Protein AF-C7MM45-F1 (afdb_monomer)

Secondary structure (DSSP, 8-state):
---HHHHHHHHHHHHHH---------TTTSHHHHHHHHT-TTHHHHHHHHHHHHHHHHTS--

Sequence (62 aa):
MQTPAQKRARAKYEREKTKQYKIRLSTISDADMIAYLDGLDNRQGRLKELIRADMAHSQNPR

Foldseek 3Di:
DDDPVRVVVVVVCCVPPHDDDDDDDDCPPCVVVVVVCVPDPDNPVVVVVVVVVVVVVVVDDD

Structure (mmCIF, N/CA/C/O backbone):
data_AF-C7MM45-F1
#
_entry.id   AF-C7MM45-F1
#
loop_
_atom_site.group_PDB
_atom_site.id
_atom_site.type_symbol
_atom_site.label_atom_id
_atom_site.label_alt_id
_atom_site.label_comp_id
_atom_site.label_asym_id
_atom_site.label_entity_id
_atom_site.label_seq_id
_atom_site.pdbx_PDB_ins_code
_atom_site.Cartn_x
_atom_site.Cartn_y
_atom_site.Cartn_z
_atom_site.occupancy
_atom_site.B_iso_or_equiv
_atom_site.auth_seq_id
_atom_site.auth_comp_id
_atom_site.auth_asym_id
_atom_site.auth_atom_id
_atom_site.pdbx_PDB_model_num
ATOM 1 N N . MET A 1 1 ? -20.451 13.057 6.611 1.00 79.75 1 MET A N 1
ATOM 2 C CA . MET A 1 1 ? -19.596 13.083 7.825 1.00 79.75 1 MET A CA 1
ATOM 3 C C . MET A 1 1 ? -19.894 11.829 8.649 1.00 79.75 1 MET A C 1
ATOM 5 O O . MET A 1 1 ? -21.065 11.503 8.770 1.00 79.75 1 MET A O 1
ATOM 9 N N . GLN A 1 2 ? -18.895 11.089 9.150 1.00 86.81 2 GLN A N 1
ATOM 10 C CA . GLN A 1 2 ? -19.147 9.861 9.933 1.00 86.81 2 GLN A CA 1
ATOM 11 C C . GLN A 1 2 ? -19.514 10.178 11.389 1.00 86.81 2 GLN A C 1
ATOM 13 O O . GLN A 1 2 ? -18.863 11.019 12.016 1.00 86.81 2 GLN A O 1
ATOM 18 N N . THR A 1 3 ? -20.502 9.471 11.943 1.00 95.38 3 THR A N 1
ATOM 19 C CA . THR A 1 3 ? -20.894 9.602 13.355 1.00 95.38 3 THR A CA 1
ATOM 20 C C . THR A 1 3 ? -19.818 9.029 14.291 1.00 95.38 3 THR A C 1
ATOM 22 O O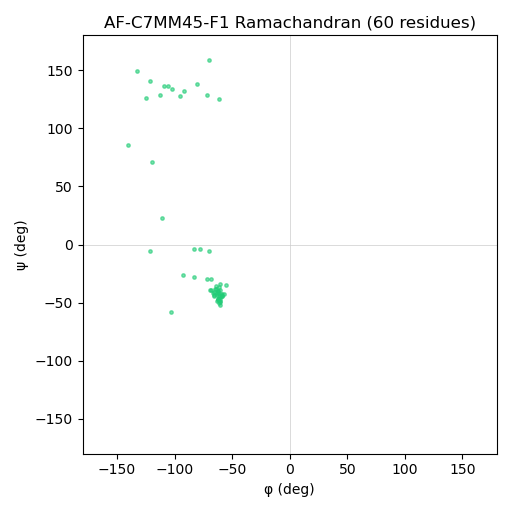 . THR A 1 3 ? -19.023 8.173 13.883 1.00 95.38 3 THR A O 1
ATOM 25 N N . PRO A 1 4 ? -19.784 9.429 15.577 1.00 93.56 4 PRO A N 1
ATOM 26 C CA . PRO A 1 4 ? -18.869 8.836 16.555 1.00 93.56 4 PRO A CA 1
ATOM 27 C C . PRO A 1 4 ? -1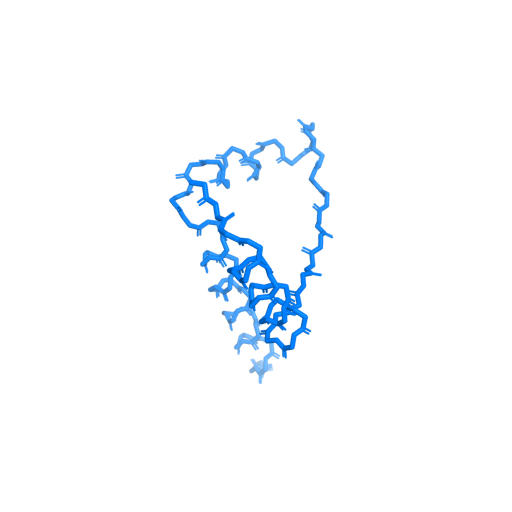9.003 7.310 16.667 1.00 93.56 4 PRO A C 1
ATOM 29 O O . PRO A 1 4 ? -18.006 6.610 16.842 1.00 93.56 4 PRO A O 1
ATOM 32 N N . ALA A 1 5 ? -20.223 6.780 16.517 1.00 93.38 5 ALA A N 1
ATOM 33 C CA . ALA A 1 5 ? -20.475 5.342 16.509 1.00 93.38 5 ALA A CA 1
ATOM 34 C C . ALA A 1 5 ? -19.837 4.654 15.290 1.00 93.38 5 ALA A C 1
ATOM 36 O O . ALA A 1 5 ? -19.157 3.642 15.451 1.00 93.38 5 ALA A O 1
ATOM 37 N N . GLN A 1 6 ? -19.974 5.238 14.094 1.00 93.75 6 GLN A N 1
ATOM 38 C CA . GLN A 1 6 ? -19.358 4.717 12.867 1.00 93.75 6 GLN A CA 1
ATOM 39 C C . GLN A 1 6 ? -17.825 4.718 12.950 1.00 93.75 6 GLN A C 1
ATOM 41 O O . GLN A 1 6 ? -17.193 3.740 12.554 1.00 93.75 6 GLN A O 1
ATOM 46 N N . LYS A 1 7 ? -17.219 5.763 13.534 1.00 93.12 7 LYS A N 1
ATOM 47 C CA . LYS A 1 7 ? -15.763 5.817 13.759 1.00 93.12 7 LYS A CA 1
ATOM 48 C C . LYS A 1 7 ? -15.280 4.697 14.684 1.00 93.12 7 LYS A C 1
ATOM 50 O O . LYS A 1 7 ? -14.305 4.024 14.363 1.00 93.12 7 LYS A O 1
ATOM 55 N N . ARG A 1 8 ? -15.976 4.457 15.805 1.00 93.50 8 ARG A N 1
ATOM 56 C CA . ARG A 1 8 ? -15.642 3.362 16.737 1.00 93.50 8 ARG A CA 1
ATOM 57 C C . ARG A 1 8 ? -15.789 1.989 16.083 1.0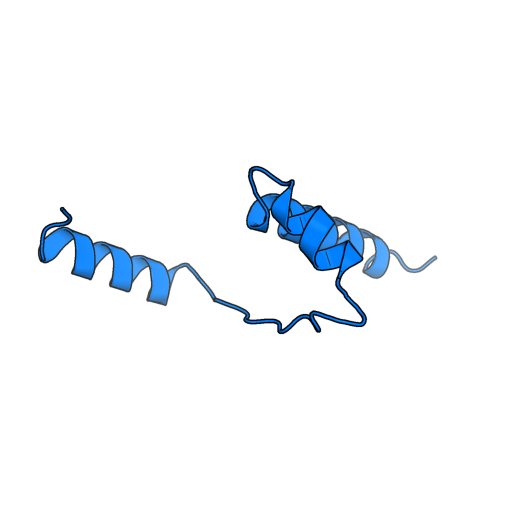0 93.50 8 ARG A C 1
ATOM 59 O O . ARG A 1 8 ? -14.910 1.147 16.245 1.00 93.50 8 ARG A O 1
ATOM 66 N N . ALA A 1 9 ? -16.866 1.778 15.325 1.00 92.38 9 ALA A N 1
ATOM 67 C CA . ALA A 1 9 ? -17.093 0.529 14.602 1.00 92.38 9 ALA A CA 1
ATOM 68 C C . ALA A 1 9 ? -15.988 0.265 13.567 1.00 92.38 9 ALA A C 1
ATOM 70 O O . ALA A 1 9 ? -15.437 -0.835 13.520 1.00 92.38 9 ALA A O 1
ATOM 71 N N . ARG A 1 10 ? -15.601 1.293 12.801 1.00 91.44 10 ARG A N 1
ATOM 72 C CA . ARG A 1 10 ? -14.497 1.216 11.841 1.00 91.44 10 ARG A CA 1
ATOM 73 C C . ARG A 1 10 ? -13.168 0.889 12.522 1.00 91.44 10 ARG A C 1
ATOM 75 O O . ARG A 1 10 ? -12.507 -0.053 12.104 1.00 91.44 10 ARG A O 1
ATOM 82 N N . ALA A 1 11 ? -12.818 1.594 13.597 1.00 92.50 11 ALA A N 1
ATOM 83 C CA . ALA A 1 11 ? -11.580 1.346 14.336 1.00 92.50 11 ALA A CA 1
ATOM 84 C C . ALA A 1 11 ? -11.522 -0.081 14.910 1.00 92.50 11 ALA A C 1
ATOM 86 O O . ALA A 1 11 ? -10.477 -0.729 14.863 1.00 92.50 11 ALA A O 1
ATOM 87 N N . LYS A 1 12 ? -12.654 -0.602 15.409 1.00 94.25 12 LYS A N 1
ATOM 88 C CA . LYS A 1 12 ? -12.755 -1.991 15.875 1.00 94.25 12 LYS A CA 1
ATOM 89 C C . LYS A 1 12 ? -12.465 -2.977 14.740 1.00 94.25 12 LYS A C 1
ATOM 91 O O . LYS A 1 12 ? -11.639 -3.868 14.913 1.00 94.25 12 LYS A O 1
ATOM 96 N N . TYR A 1 13 ? -13.106 -2.793 13.585 1.00 93.25 13 TYR A N 1
ATOM 97 C CA . TYR A 1 13 ? -12.894 -3.649 12.418 1.00 93.25 13 TYR A CA 1
ATOM 98 C C . TYR A 1 13 ? -11.451 -3.581 11.913 1.00 93.25 13 TYR A C 1
ATOM 100 O O . TYR A 1 13 ? -10.827 -4.615 11.698 1.00 93.25 13 TYR A O 1
ATOM 108 N N . GLU A 1 14 ? -10.895 -2.377 11.771 1.00 92.69 14 GLU A N 1
ATOM 109 C CA . GLU A 1 14 ? -9.514 -2.185 11.325 1.00 92.69 14 GLU A CA 1
ATOM 110 C C . GLU A 1 14 ? -8.529 -2.884 12.270 1.00 92.69 14 GLU A C 1
ATOM 112 O O . GLU A 1 14 ? -7.642 -3.595 11.804 1.00 92.69 14 GLU A O 1
ATOM 117 N N . ARG A 1 15 ? -8.731 -2.780 13.588 1.00 92.38 15 ARG A N 1
ATOM 118 C CA . ARG A 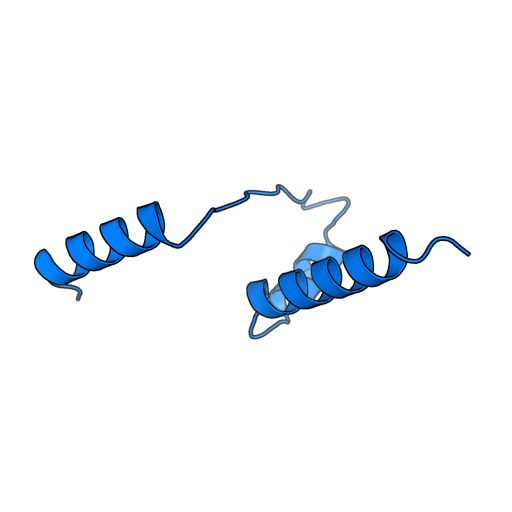1 15 ? -7.892 -3.452 14.590 1.00 92.38 15 ARG A CA 1
ATOM 119 C C . ARG A 1 15 ? -8.010 -4.978 14.558 1.00 92.38 15 ARG A C 1
ATOM 121 O O . ARG A 1 15 ? -7.010 -5.663 14.733 1.00 92.38 15 ARG A O 1
ATOM 128 N N . GLU A 1 16 ? -9.221 -5.512 14.408 1.00 96.31 16 GLU A N 1
ATOM 129 C CA . GLU A 1 16 ? -9.490 -6.950 14.585 1.00 96.31 16 GLU A CA 1
ATOM 130 C C . GLU A 1 16 ? -9.399 -7.757 13.287 1.00 96.31 16 GLU A C 1
ATOM 132 O O . GLU A 1 16 ? -9.167 -8.964 13.328 1.00 96.31 16 GLU A O 1
ATOM 137 N N . LYS A 1 17 ? -9.630 -7.121 12.137 1.00 95.88 17 LYS A N 1
ATOM 138 C CA . LYS A 1 17 ? -9.799 -7.800 10.843 1.00 95.88 17 LYS A CA 1
ATOM 139 C C . LYS A 1 17 ? -8.797 -7.358 9.789 1.00 95.88 17 LYS A C 1
ATOM 141 O O . LYS A 1 17 ? -8.776 -7.937 8.705 1.00 95.88 17 LYS A O 1
ATOM 146 N N . THR A 1 18 ? -7.971 -6.353 10.071 1.00 93.94 18 THR A N 1
ATOM 147 C CA . THR A 1 18 ? -6.994 -5.855 9.102 1.00 93.94 18 THR A CA 1
ATOM 148 C C . THR A 1 18 ? -5.614 -5.701 9.726 1.00 93.94 18 THR A C 1
ATOM 150 O O . THR A 1 18 ? -5.464 -5.418 10.911 1.00 93.94 18 THR A O 1
ATOM 153 N N . LYS A 1 19 ? -4.578 -5.882 8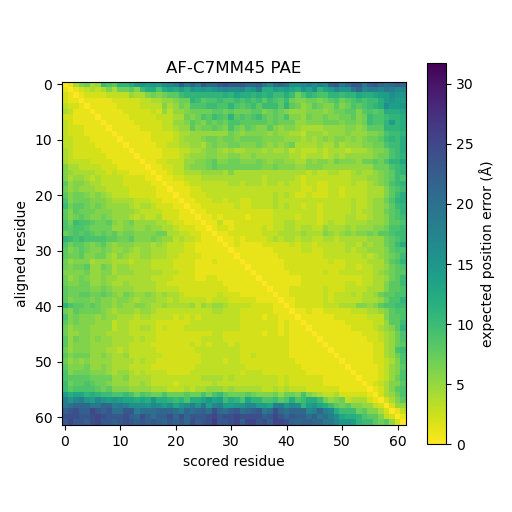.909 1.00 94.25 19 LYS A N 1
ATOM 154 C CA . LYS A 1 19 ? -3.194 -5.562 9.253 1.00 94.25 19 LYS A CA 1
ATOM 155 C C . LYS A 1 19 ? -2.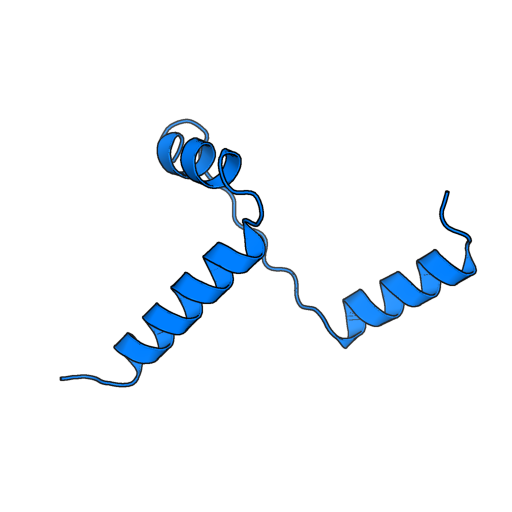669 -4.615 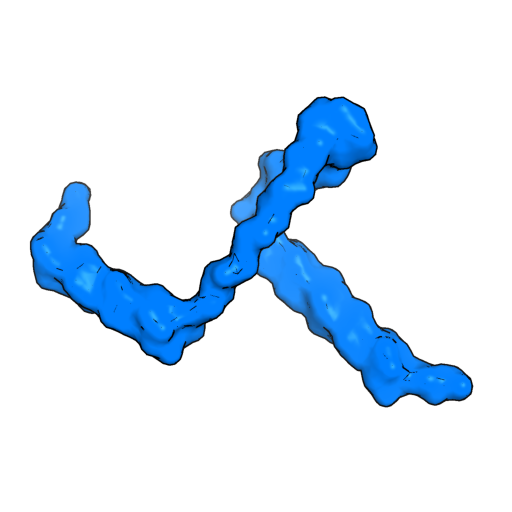8.182 1.00 94.25 19 LYS A C 1
ATOM 157 O O . LYS A 1 19 ? -2.767 -4.922 6.995 1.00 94.25 19 LYS A O 1
ATOM 162 N N . GLN A 1 20 ? -2.138 -3.465 8.591 1.00 92.94 20 GLN A N 1
ATOM 163 C CA . GLN A 1 20 ? -1.535 -2.504 7.672 1.00 92.94 20 GLN A CA 1
ATOM 164 C C . GLN A 1 20 ? -0.024 -2.724 7.598 1.00 92.94 20 GLN A C 1
ATOM 166 O O . GLN A 1 20 ? 0.659 -2.703 8.620 1.00 92.94 20 GLN A O 1
ATOM 171 N N . TYR A 1 21 ? 0.486 -2.859 6.378 1.00 93.69 21 TYR A N 1
ATOM 172 C CA . TYR A 1 21 ? 1.908 -2.766 6.069 1.00 93.69 21 TYR A CA 1
ATOM 173 C C . TYR A 1 21 ? 2.164 -1.427 5.376 1.00 93.69 21 TYR A C 1
ATOM 175 O O . TYR A 1 21 ? 1.373 -1.007 4.529 1.00 93.69 21 TYR A O 1
ATOM 183 N N . LYS A 1 22 ? 3.234 -0.731 5.769 1.00 94.06 22 LYS A N 1
ATOM 184 C CA . LYS A 1 22 ? 3.653 0.539 5.166 1.00 94.06 22 LYS A CA 1
ATOM 185 C C . LYS A 1 22 ? 4.976 0.320 4.449 1.00 94.06 22 LYS A C 1
ATOM 187 O O . LYS A 1 22 ? 5.914 -0.188 5.054 1.00 94.06 22 LYS A O 1
ATOM 192 N N . ILE A 1 23 ? 5.033 0.724 3.188 1.00 92.75 23 ILE A N 1
ATOM 193 C CA . ILE A 1 23 ? 6.225 0.652 2.344 1.00 92.75 23 ILE A CA 1
ATOM 194 C C . ILE A 1 23 ? 6.531 2.079 1.896 1.00 92.75 23 ILE A C 1
ATOM 196 O O . ILE A 1 23 ? 5.605 2.856 1.650 1.00 92.75 23 ILE A O 1
ATOM 200 N N . ARG A 1 24 ? 7.813 2.441 1.847 1.00 95.38 24 ARG A N 1
ATOM 201 C CA . ARG A 1 24 ? 8.257 3.712 1.267 1.00 95.38 24 ARG A CA 1
ATOM 202 C C . ARG A 1 24 ? 8.821 3.430 -0.117 1.00 95.38 24 ARG A C 1
ATOM 204 O O . ARG A 1 24 ? 9.609 2.502 -0.249 1.00 95.38 24 ARG A O 1
ATOM 211 N N . LEU A 1 25 ? 8.415 4.240 -1.086 1.00 95.12 25 LEU A N 1
ATOM 212 C CA . LEU A 1 25 ? 8.987 4.269 -2.426 1.00 95.12 25 LEU A CA 1
ATOM 213 C C . LEU A 1 25 ? 9.779 5.566 -2.571 1.00 95.12 25 LEU A C 1
ATOM 215 O O . LEU A 1 25 ? 9.334 6.625 -2.118 1.00 95.12 25 LEU A O 1
ATOM 219 N N . SER A 1 26 ? 10.962 5.464 -3.157 1.00 96.31 26 SER A N 1
ATOM 220 C CA . SER A 1 26 ? 11.783 6.607 -3.521 1.00 96.31 26 SER A CA 1
ATOM 221 C C . SER A 1 26 ? 11.150 7.323 -4.703 1.00 96.31 26 SER A C 1
ATOM 223 O O . SER A 1 26 ? 10.898 6.728 -5.745 1.00 96.31 26 SER A O 1
ATOM 225 N N . THR A 1 27 ? 10.961 8.632 -4.586 1.00 96.00 27 THR A N 1
ATOM 226 C CA . THR A 1 27 ? 10.444 9.448 -5.693 1.00 96.00 27 THR A CA 1
ATOM 227 C C . THR A 1 27 ? 11.447 9.608 -6.838 1.00 96.00 27 THR A C 1
ATOM 229 O O . THR A 1 27 ? 11.105 10.220 -7.843 1.00 96.00 27 THR A O 1
ATOM 232 N N . ILE A 1 28 ? 12.684 9.119 -6.674 1.00 95.69 28 ILE A N 1
ATOM 233 C CA . ILE A 1 28 ? 13.747 9.196 -7.681 1.00 95.69 28 ILE A CA 1
ATOM 234 C C . ILE A 1 28 ? 13.926 7.842 -8.371 1.00 95.69 28 ILE A C 1
ATOM 236 O O . ILE A 1 28 ? 13.798 7.764 -9.586 1.00 95.69 28 ILE A O 1
ATOM 240 N N . SER A 1 29 ? 14.219 6.778 -7.615 1.00 96.69 29 SER A N 1
ATOM 241 C CA . SER A 1 29 ? 14.513 5.457 -8.196 1.00 96.69 29 SER A CA 1
ATOM 242 C C . SER A 1 29 ? 13.268 4.645 -8.526 1.00 96.69 29 SER A C 1
ATOM 244 O O . SER A 1 29 ? 13.318 3.838 -9.442 1.00 96.69 29 SER A O 1
ATOM 246 N N . ASP A 1 30 ? 12.167 4.877 -7.807 1.00 96.31 30 ASP A N 1
ATOM 247 C CA . ASP A 1 30 ? 10.935 4.0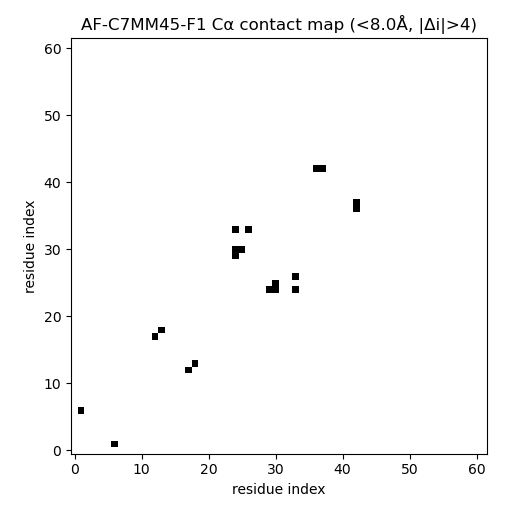89 -7.923 1.00 96.31 30 ASP A CA 1
ATOM 248 C C . ASP A 1 30 ? 9.817 4.935 -8.562 1.00 96.31 30 ASP A C 1
ATOM 250 O O . ASP A 1 30 ? 8.625 4.706 -8.345 1.00 96.31 30 ASP A O 1
ATOM 254 N N . ALA A 1 31 ? 10.198 5.981 -9.304 1.00 96.94 31 ALA A N 1
ATOM 255 C CA . ALA A 1 31 ? 9.272 6.938 -9.902 1.00 96.94 31 ALA A CA 1
ATOM 256 C C . ALA A 1 31 ? 8.308 6.268 -10.897 1.00 96.94 31 ALA A C 1
ATOM 258 O O . ALA A 1 31 ? 7.128 6.614 -10.954 1.00 96.94 31 ALA A O 1
ATOM 259 N N . ASP A 1 32 ? 8.794 5.275 -11.638 1.00 96.88 32 ASP A N 1
ATOM 260 C CA . ASP A 1 32 ? 8.007 4.438 -12.541 1.00 96.88 32 ASP A CA 1
ATOM 261 C C . ASP A 1 32 ? 6.986 3.575 -11.780 1.00 96.88 32 ASP A C 1
ATOM 263 O O . ASP A 1 32 ? 5.815 3.517 -12.162 1.00 96.88 32 ASP A O 1
ATOM 267 N N . MET A 1 33 ? 7.386 2.971 -10.656 1.00 95.06 33 MET A N 1
ATOM 268 C CA . MET A 1 33 ? 6.491 2.210 -9.782 1.00 95.06 33 MET A CA 1
ATOM 269 C C . MET A 1 33 ? 5.398 3.100 -9.190 1.00 95.06 33 MET A C 1
ATOM 271 O O . MET A 1 33 ? 4.239 2.685 -9.123 1.00 95.06 33 MET A O 1
ATOM 275 N N . ILE A 1 34 ? 5.751 4.319 -8.771 1.00 96.25 34 ILE A N 1
ATOM 276 C CA . ILE A 1 34 ? 4.791 5.309 -8.270 1.00 96.25 34 ILE A CA 1
ATOM 277 C C . ILE A 1 34 ? 3.788 5.661 -9.371 1.00 96.25 34 ILE A C 1
ATOM 279 O O . ILE A 1 34 ? 2.587 5.541 -9.139 1.00 96.25 34 ILE A O 1
ATOM 283 N N . ALA A 1 35 ? 4.259 6.000 -10.576 1.00 97.06 35 ALA A N 1
ATOM 284 C CA . ALA A 1 35 ? 3.394 6.336 -11.706 1.00 97.06 35 ALA A CA 1
ATOM 285 C C . ALA A 1 35 ? 2.451 5.181 -12.080 1.00 97.06 35 ALA A C 1
ATOM 287 O O . ALA A 1 35 ? 1.257 5.391 -12.300 1.00 97.06 35 ALA A O 1
ATOM 288 N N . TYR A 1 36 ? 2.960 3.946 -12.087 1.00 95.94 36 TYR A N 1
ATOM 289 C CA . TYR A 1 36 ? 2.145 2.758 -12.319 1.00 95.94 36 TYR A CA 1
ATOM 290 C C . TYR A 1 36 ? 1.073 2.580 -11.238 1.00 95.94 36 TYR A C 1
ATOM 292 O O . TYR A 1 36 ? -0.091 2.367 -11.567 1.00 95.94 36 TYR A O 1
ATOM 300 N N . LEU A 1 37 ? 1.427 2.700 -9.952 1.00 94.75 37 LEU A N 1
ATOM 301 C CA . LEU A 1 37 ? 0.459 2.605 -8.854 1.00 94.75 37 LEU A CA 1
ATOM 302 C C . LEU A 1 37 ? -0.579 3.730 -8.902 1.00 94.75 37 LEU A C 1
ATOM 304 O O . LEU A 1 37 ? -1.743 3.503 -8.562 1.00 94.75 37 LEU A O 1
ATOM 308 N N . ASP A 1 38 ? -0.180 4.929 -9.314 1.00 95.31 38 ASP A N 1
ATOM 309 C CA . ASP A 1 38 ? -1.080 6.070 -9.410 1.00 95.31 38 ASP A CA 1
ATOM 310 C C . ASP A 1 38 ? -2.131 5.917 -10.510 1.00 95.31 38 ASP A C 1
ATOM 312 O O . ASP A 1 38 ? -3.257 6.372 -10.314 1.00 95.31 38 ASP A O 1
ATOM 316 N N . GLY A 1 39 ? -1.814 5.194 -11.588 1.00 96.44 39 GLY A N 1
ATOM 317 C CA . GLY A 1 39 ? -2.756 4.860 -12.659 1.00 96.44 39 GLY A CA 1
ATOM 318 C C . GLY A 1 39 ? -3.742 3.726 -12.345 1.00 96.44 39 GLY A C 1
ATOM 319 O O . GLY A 1 39 ? -4.591 3.424 -13.179 1.00 96.44 39 GLY A O 1
ATOM 320 N N . LEU A 1 40 ? -3.648 3.071 -11.182 1.00 95.81 40 LEU A N 1
ATOM 321 C CA . LEU A 1 40 ? -4.542 1.967 -10.815 1.00 95.81 40 LEU A CA 1
ATOM 322 C C . LEU A 1 40 ? -5.771 2.450 -10.041 1.00 95.81 40 LEU A C 1
ATOM 324 O O . LEU A 1 40 ? -5.637 3.062 -8.979 1.00 95.81 40 LEU A O 1
ATOM 328 N N . ASP A 1 41 ? -6.952 1.991 -10.459 1.00 94.06 41 ASP A N 1
ATOM 329 C CA . ASP A 1 41 ? -8.200 2.177 -9.705 1.00 94.06 41 ASP A CA 1
ATOM 330 C C . ASP A 1 41 ? -8.142 1.525 -8.312 1.00 94.06 41 ASP A C 1
ATOM 332 O O . ASP A 1 41 ? -8.720 2.020 -7.343 1.00 94.06 41 ASP A O 1
ATOM 336 N N . ASN A 1 42 ? -7.429 0.395 -8.186 1.00 95.25 42 ASN A N 1
ATOM 337 C CA . ASN A 1 42 ? -7.310 -0.347 -6.932 1.00 95.25 42 ASN A CA 1
ATOM 338 C C . ASN A 1 42 ? -5.898 -0.902 -6.686 1.00 95.25 42 ASN A C 1
ATOM 340 O O . ASN A 1 42 ? -5.599 -2.078 -6.917 1.00 95.25 42 ASN A O 1
ATOM 344 N N . ARG A 1 43 ? -5.044 -0.058 -6.103 1.00 94.69 43 ARG A N 1
ATOM 345 C CA . ARG A 1 43 ? -3.664 -0.392 -5.701 1.00 94.69 43 ARG A CA 1
ATOM 346 C C . ARG A 1 43 ? -3.593 -1.585 -4.744 1.00 94.69 43 ARG A C 1
ATOM 348 O O . ARG A 1 43 ? -2.742 -2.459 -4.893 1.00 94.69 43 ARG A O 1
ATOM 355 N N . GLN A 1 44 ? -4.500 -1.643 -3.764 1.00 93.62 44 GLN A N 1
ATOM 356 C CA . GLN A 1 44 ? -4.512 -2.719 -2.769 1.00 93.62 44 GLN A CA 1
ATOM 357 C C . GLN A 1 44 ? -4.896 -4.064 -3.399 1.00 93.62 44 GLN A C 1
ATOM 359 O O . GLN A 1 44 ? -4.337 -5.094 -3.023 1.00 93.62 44 GLN A O 1
ATOM 364 N N . GLY A 1 45 ? -5.850 -4.065 -4.334 1.00 95.44 45 GLY A N 1
ATOM 365 C CA . GLY A 1 45 ? -6.239 -5.246 -5.102 1.00 95.44 45 GLY A CA 1
ATOM 366 C C . GLY A 1 45 ? -5.064 -5.786 -5.906 1.00 95.44 45 GLY A C 1
ATOM 367 O O . GLY A 1 45 ? -4.680 -6.941 -5.717 1.00 95.44 45 GLY A O 1
ATOM 368 N N . ARG A 1 46 ? -4.414 -4.912 -6.684 1.00 96.00 46 ARG A N 1
ATOM 369 C CA . ARG A 1 46 ? -3.264 -5.290 -7.509 1.00 96.00 46 ARG A CA 1
ATOM 370 C C . ARG A 1 46 ? -2.114 -5.870 -6.690 1.00 96.00 46 ARG A C 1
ATOM 372 O O . ARG A 1 46 ? -1.557 -6.903 -7.050 1.00 96.00 46 ARG A O 1
ATOM 379 N N . LEU A 1 47 ? -1.790 -5.253 -5.554 1.00 94.25 47 LEU A N 1
ATOM 380 C CA . LEU A 1 47 ? -0.742 -5.762 -4.670 1.00 94.25 47 LEU A CA 1
ATOM 381 C C . LEU A 1 47 ? -1.085 -7.154 -4.110 1.00 94.25 47 LEU A C 1
ATOM 383 O O . LEU A 1 47 ? -0.219 -8.021 -4.049 1.00 94.25 47 LEU A O 1
ATOM 387 N N . LYS A 1 48 ? -2.349 -7.401 -3.734 1.00 94.81 48 LYS A N 1
ATOM 388 C CA . LYS A 1 48 ? -2.790 -8.722 -3.250 1.00 94.81 48 LYS A CA 1
ATOM 389 C C . LYS A 1 48 ? -2.689 -9.799 -4.326 1.00 94.81 48 LYS A C 1
ATOM 391 O O . LYS A 1 48 ? -2.365 -10.933 -3.995 1.00 94.81 48 LYS A O 1
ATOM 396 N N . GLU A 1 49 ? -2.998 -9.473 -5.577 1.00 96.31 49 GLU A N 1
ATOM 397 C CA . GLU A 1 49 ? -2.849 -10.407 -6.699 1.00 96.31 49 GLU A CA 1
ATOM 398 C C . GLU A 1 49 ? -1.389 -10.801 -6.903 1.00 96.31 49 GLU A C 1
ATOM 400 O O . GLU A 1 49 ? -1.091 -11.990 -6.951 1.00 96.31 49 GLU A O 1
ATOM 405 N N . LEU A 1 50 ? -0.484 -9.816 -6.944 1.00 94.50 50 LEU A N 1
ATOM 406 C CA . LEU A 1 50 ? 0.949 -10.057 -7.113 1.00 94.50 50 LEU A CA 1
ATOM 407 C C . LEU A 1 50 ? 1.518 -10.913 -5.978 1.00 94.50 50 LEU A C 1
ATOM 409 O O . LEU A 1 50 ? 2.184 -11.905 -6.248 1.00 94.50 50 LEU A O 1
ATOM 413 N N . ILE A 1 51 ? 1.191 -10.592 -4.721 1.00 95.00 51 ILE A N 1
ATOM 414 C CA . ILE A 1 51 ? 1.646 -11.377 -3.562 1.00 95.00 51 ILE A CA 1
ATOM 415 C C . ILE A 1 51 ? 1.100 -12.809 -3.620 1.00 95.00 51 ILE A C 1
ATOM 417 O O . ILE A 1 51 ? 1.830 -13.753 -3.342 1.00 95.00 51 ILE A O 1
ATOM 421 N N . ARG A 1 52 ? -0.173 -13.008 -3.988 1.00 96.62 52 ARG A N 1
ATOM 422 C CA . ARG A 1 52 ? -0.741 -14.363 -4.102 1.00 96.62 52 ARG A CA 1
ATOM 423 C C . ARG A 1 52 ? -0.097 -15.171 -5.224 1.00 96.62 52 ARG A C 1
ATOM 425 O O . ARG A 1 52 ? 0.137 -16.359 -5.028 1.00 96.62 52 ARG A O 1
ATOM 432 N N . ALA A 1 53 ? 0.170 -14.543 -6.368 1.00 95.75 53 ALA A N 1
ATOM 433 C CA . ALA A 1 53 ? 0.875 -15.184 -7.472 1.00 95.75 53 ALA A CA 1
ATOM 434 C C . ALA A 1 53 ? 2.293 -15.586 -7.042 1.00 95.75 53 ALA A C 1
ATOM 436 O O . ALA A 1 53 ? 2.676 -16.739 -7.203 1.00 95.75 53 ALA A O 1
ATOM 437 N N . ASP A 1 54 ? 3.029 -14.673 -6.406 1.0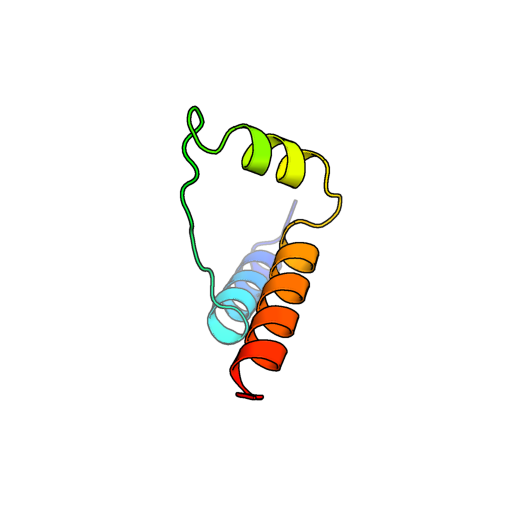0 95.06 54 ASP A N 1
ATOM 438 C CA . ASP A 1 54 ? 4.374 -14.922 -5.880 1.00 95.06 54 ASP A CA 1
ATOM 439 C C . ASP A 1 54 ? 4.405 -16.058 -4.843 1.00 95.06 54 ASP A C 1
ATOM 441 O O . ASP A 1 54 ? 5.220 -16.977 -4.941 1.00 95.06 54 ASP A O 1
ATOM 445 N N . MET A 1 55 ? 3.451 -16.072 -3.905 1.00 93.50 55 MET A N 1
ATOM 446 C CA . MET A 1 55 ? 3.280 -17.175 -2.956 1.00 93.50 55 MET A CA 1
ATOM 447 C C . MET A 1 55 ? 3.032 -18.507 -3.673 1.00 93.50 55 MET A C 1
ATOM 449 O O . MET A 1 55 ? 3.629 -19.515 -3.304 1.00 93.50 55 MET A O 1
ATOM 453 N N . ALA A 1 56 ? 2.167 -18.527 -4.691 1.00 94.19 56 ALA A N 1
ATOM 454 C CA . ALA A 1 56 ? 1.864 -19.740 -5.448 1.00 94.19 56 ALA A CA 1
ATOM 455 C C . ALA A 1 56 ? 3.087 -20.258 -6.222 1.00 94.19 56 ALA A C 1
ATOM 457 O O . ALA A 1 56 ? 3.316 -21.465 -6.264 1.00 94.19 56 ALA A O 1
ATOM 458 N N . HIS A 1 57 ? 3.899 -19.359 -6.785 1.00 90.12 57 HIS A N 1
ATOM 459 C CA . HIS A 1 57 ? 5.152 -19.718 -7.448 1.00 90.12 57 HIS A CA 1
ATOM 460 C C . HIS A 1 57 ? 6.213 -20.214 -6.457 1.00 90.12 57 HIS A C 1
ATOM 462 O O . HIS A 1 57 ? 6.907 -21.185 -6.743 1.00 90.12 57 HIS A O 1
ATOM 468 N N . SER A 1 58 ? 6.307 -19.597 -5.279 1.00 80.00 58 SER A N 1
ATOM 469 C CA . SER A 1 58 ? 7.294 -19.947 -4.249 1.00 80.00 58 SER A CA 1
ATOM 470 C C . SER A 1 58 ? 7.006 -21.283 -3.558 1.00 80.00 58 SER A C 1
ATOM 472 O O . SER A 1 58 ? 7.927 -21.959 -3.112 1.00 80.00 58 SER A O 1
ATOM 474 N N . GLN A 1 59 ? 5.733 -21.678 -3.456 1.00 64.06 59 GLN A N 1
ATOM 475 C CA . GLN A 1 59 ? 5.316 -22.951 -2.850 1.00 64.06 59 GLN A CA 1
ATOM 476 C C . GLN A 1 59 ? 5.405 -24.147 -3.810 1.00 64.06 59 GLN A C 1
ATOM 478 O O . GLN A 1 59 ? 5.172 -25.275 -3.387 1.00 64.06 59 GLN A O 1
ATOM 483 N N . ASN A 1 60 ? 5.762 -23.920 -5.078 1.00 56.41 60 ASN A N 1
ATOM 484 C CA . ASN A 1 60 ? 5.988 -24.978 -6.058 1.00 56.41 60 ASN A CA 1
ATOM 485 C C . ASN A 1 60 ? 7.437 -24.907 -6.574 1.00 56.41 60 ASN A C 1
ATOM 487 O O . ASN A 1 60 ? 7.662 -24.466 -7.708 1.00 56.41 60 ASN A O 1
ATOM 491 N N . PRO A 1 61 ? 8.434 -25.273 -5.741 1.00 54.88 61 PRO A N 1
ATOM 492 C CA . PRO A 1 61 ? 9.806 -25.371 -6.210 1.00 54.88 61 PRO A CA 1
ATOM 493 C C . PRO A 1 61 ? 9.850 -26.444 -7.303 1.00 54.88 61 PRO A C 1
ATOM 495 O O . PRO A 1 61 ? 9.355 -27.553 -7.109 1.00 54.88 61 PRO A O 1
ATOM 498 N N . ARG A 1 62 ? 10.365 -26.064 -8.474 1.00 55.25 62 ARG A N 1
ATOM 499 C CA . ARG A 1 62 ? 10.676 -27.008 -9.550 1.00 55.25 62 ARG A CA 1
ATOM 500 C C . ARG A 1 62 ? 11.650 -28.076 -9.072 1.00 55.25 62 ARG A C 1
ATOM 502 O O . ARG A 1 62 ? 12.550 -27.713 -8.282 1.00 55.25 62 ARG A O 1
#

Radius of gyration: 16.74 Å; Cα contacts (8 Å, |Δi|>4): 10; chains: 1; bounding box: 35×40×29 Å

pLDDT: mean 91.67, std 9.51, range [54.88, 97.06]

Mean predicted aligned error: 5.41 Å

Solvent-accessible surface area (backbone atoms only — not comparable to full-atom values): 3970 Å² total; per-residue (Å²): 135,84,50,75,67,55,52,52,53,49,53,50,46,47,69,75,76,49,83,89,85,88,84,87,76,49,81,76,86,36,37,68,59,50,53,55,48,69,73,43,97,51,52,70,58,55,52,51,52,53,52,52,52,51,50,57,54,66,74,55,76,128

Organism: Cryptobacterium curtum (strain ATCC 700683 / DSM 15641 / CCUG 43107 / 12-3) (NCBI:txid469378)